Protein AF-A0A357NF77-F1 (afdb_monomer_lite)

Foldseek 3Di:
DDLVVLLVVLCVLCPPPVVLSVQLVVQLVVLVVVCVVVVPDPVVNVVSNNCSNCVQSCQVVCCVPPVDSDDD

pLDDT: mean 93.23, std 7.29, range [56.25, 98.44]

Structure (mmCIF, N/CA/C/O backbone):
data_AF-A0A357NF77-F1
#
_entry.id   AF-A0A357NF77-F1
#
loop_
_atom_site.group_PDB
_atom_site.id
_atom_site.type_symbol
_atom_site.label_atom_id
_atom_site.label_alt_id
_atom_site.label_comp_id
_atom_site.label_asym_id
_atom_site.label_entity_id
_atom_site.label_seq_id
_atom_site.pdbx_PDB_ins_code
_atom_site.Cartn_x
_atom_site.Cartn_y
_atom_site.Cartn_z
_atom_site.occupancy
_atom_site.B_iso_or_equiv
_atom_site.auth_seq_id
_atom_site.auth_comp_id
_atom_site.auth_asym_id
_atom_site.auth_atom_id
_atom_site.pdbx_PDB_model_num
ATOM 1 N N . MET A 1 1 ? -0.581 14.663 5.491 1.00 63.84 1 MET A N 1
ATOM 2 C CA . MET A 1 1 ? -0.832 14.351 4.063 1.00 63.84 1 MET A CA 1
ATOM 3 C C . MET A 1 1 ? -2.002 13.386 3.977 1.00 63.84 1 MET A C 1
ATOM 5 O O . MET A 1 1 ? -2.142 12.572 4.881 1.00 63.84 1 MET A O 1
ATOM 9 N N . CYS A 1 2 ? -2.848 13.495 2.950 1.00 84.25 2 CYS A N 1
ATOM 10 C CA . CYS A 1 2 ? -3.994 12.598 2.766 1.00 84.25 2 CYS A CA 1
ATOM 11 C C . CYS A 1 2 ? -3.543 11.260 2.151 1.00 84.25 2 CYS A C 1
ATOM 13 O O . CYS A 1 2 ? -2.559 11.216 1.412 1.00 84.25 2 CYS A O 1
ATOM 15 N N . LYS A 1 3 ? -4.288 10.179 2.410 1.00 90.06 3 LYS A N 1
ATOM 16 C CA . LYS A 1 3 ? -4.104 8.855 1.788 1.00 90.06 3 LYS A CA 1
ATOM 17 C C . LYS A 1 3 ? -4.035 8.926 0.259 1.00 90.06 3 LYS A C 1
AT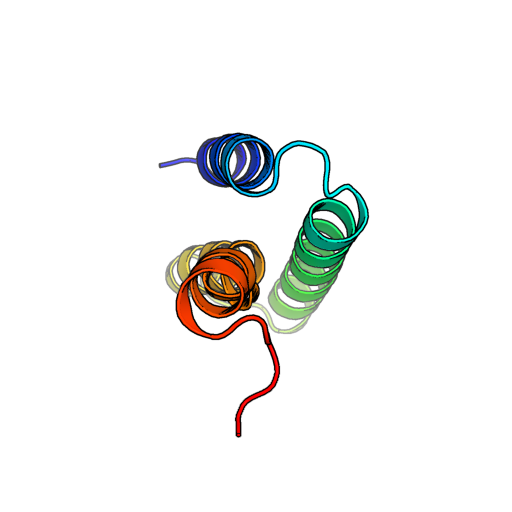OM 19 O O . LYS A 1 3 ? -3.219 8.239 -0.348 1.00 90.06 3 LYS A O 1
ATOM 24 N N . ASP A 1 4 ? -4.838 9.792 -0.352 1.00 93.50 4 ASP A N 1
ATOM 25 C CA . ASP A 1 4 ? -4.896 9.944 -1.810 1.00 93.50 4 ASP A CA 1
ATOM 26 C C . ASP A 1 4 ? -3.570 10.437 -2.401 1.00 93.50 4 ASP A C 1
ATOM 28 O O . ASP A 1 4 ? -3.187 10.019 -3.492 1.00 93.50 4 ASP A O 1
ATOM 32 N N . THR A 1 5 ? -2.819 11.255 -1.652 1.00 95.38 5 THR A N 1
ATOM 33 C CA . THR A 1 5 ? -1.473 11.686 -2.049 1.00 95.38 5 THR A CA 1
ATOM 34 C C . THR A 1 5 ? -0.538 10.483 -2.166 1.00 95.38 5 THR A C 1
ATOM 36 O O . THR A 1 5 ? 0.147 10.335 -3.171 1.00 95.38 5 THR A O 1
ATOM 39 N N . TYR A 1 6 ? -0.560 9.569 -1.192 1.00 95.38 6 TYR A N 1
ATOM 40 C CA . TYR A 1 6 ? 0.263 8.358 -1.240 1.00 95.38 6 TYR A CA 1
ATOM 41 C C . TYR A 1 6 ? -0.137 7.418 -2.378 1.00 95.38 6 TYR A C 1
ATOM 43 O O . TYR A 1 6 ? 0.730 6.791 -2.977 1.00 95.38 6 TYR A O 1
ATOM 51 N N . ILE A 1 7 ? -1.429 7.330 -2.702 1.00 96.00 7 ILE A N 1
ATOM 52 C CA . ILE A 1 7 ? -1.900 6.537 -3.843 1.00 96.00 7 ILE A CA 1
ATOM 53 C C . ILE A 1 7 ? -1.370 7.134 -5.154 1.00 96.00 7 ILE A C 1
ATOM 55 O O . ILE A 1 7 ? -0.851 6.395 -5.987 1.00 96.00 7 ILE A O 1
ATOM 59 N N . ALA A 1 8 ? -1.439 8.455 -5.331 1.00 96.44 8 ALA A N 1
ATOM 60 C CA . ALA A 1 8 ? -0.900 9.111 -6.522 1.00 96.44 8 ALA A CA 1
ATOM 61 C C . ALA A 1 8 ? 0.615 8.871 -6.682 1.00 96.44 8 ALA A C 1
ATOM 63 O O . ALA A 1 8 ? 1.066 8.491 -7.764 1.00 96.44 8 ALA A O 1
ATOM 64 N N . GLU A 1 9 ? 1.384 8.998 -5.597 1.00 96.12 9 GLU A N 1
ATOM 65 C CA . GLU A 1 9 ? 2.828 8.722 -5.585 1.00 96.12 9 GLU A CA 1
ATOM 66 C C . GLU A 1 9 ? 3.143 7.244 -5.867 1.00 96.12 9 GLU A C 1
ATOM 68 O O . GLU A 1 9 ? 4.051 6.928 -6.634 1.00 96.12 9 GLU A O 1
ATOM 73 N N . LEU A 1 10 ? 2.356 6.315 -5.317 1.00 95.94 10 LEU A N 1
ATOM 74 C CA . LEU A 1 10 ? 2.485 4.881 -5.586 1.00 95.94 10 LEU A CA 1
ATOM 75 C C . LEU A 1 10 ? 2.287 4.570 -7.077 1.00 95.94 10 LEU A C 1
ATOM 77 O O . LEU A 1 10 ? 3.052 3.798 -7.663 1.00 95.94 10 LEU A O 1
ATOM 81 N N . HIS A 1 11 ? 1.278 5.190 -7.696 1.00 96.56 11 HIS A N 1
ATOM 82 C CA . HIS A 1 11 ? 1.032 5.086 -9.132 1.00 96.56 11 HIS A CA 1
ATOM 83 C C . HIS A 1 11 ? 2.205 5.643 -9.946 1.00 96.56 11 HIS A C 1
ATOM 85 O O . HIS A 1 11 ? 2.628 5.005 -10.910 1.00 96.56 11 HIS A O 1
ATOM 91 N N . ALA A 1 12 ? 2.761 6.792 -9.554 1.00 96.44 12 ALA A N 1
ATOM 92 C CA . ALA A 1 12 ? 3.925 7.376 -10.217 1.00 96.44 12 ALA A CA 1
ATOM 93 C C . ALA A 1 12 ? 5.176 6.486 -10.082 1.00 96.44 12 ALA A C 1
ATOM 95 O O . ALA A 1 12 ? 5.906 6.286 -11.054 1.00 96.44 12 ALA A O 1
ATOM 96 N N . HIS A 1 13 ? 5.398 5.892 -8.905 1.00 95.94 13 HIS A N 1
ATOM 97 C CA . HIS A 1 13 ? 6.554 5.037 -8.627 1.00 95.94 13 HIS A CA 1
ATOM 98 C C . HIS A 1 13 ? 6.533 3.733 -9.430 1.00 95.94 13 HIS A C 1
ATOM 100 O O . HIS A 1 13 ? 7.533 3.380 -10.063 1.00 95.94 13 HIS A O 1
ATOM 106 N N . PHE A 1 14 ? 5.399 3.025 -9.434 1.00 95.50 14 PHE A N 1
ATOM 107 C CA . PHE A 1 14 ? 5.248 1.744 -10.135 1.00 95.50 14 PHE A CA 1
ATOM 108 C C . PHE A 1 14 ? 4.894 1.884 -11.622 1.00 95.50 14 PHE A C 1
ATOM 110 O O . PHE A 1 14 ? 5.075 0.931 -12.383 1.00 95.50 14 PHE A O 1
ATOM 117 N N . GLY A 1 15 ? 4.437 3.060 -12.060 1.00 94.75 15 GLY A N 1
ATOM 118 C CA . GLY A 1 15 ? 4.164 3.378 -13.459 1.00 94.75 15 GLY A CA 1
ATOM 119 C C . GLY A 1 15 ? 3.254 2.338 -14.135 1.00 94.75 15 GLY A C 1
ATOM 120 O O . GLY A 1 15 ? 2.098 2.189 -13.739 1.00 94.75 15 GLY A O 1
ATOM 121 N N . PRO A 1 16 ? 3.733 1.605 -15.160 1.00 94.75 16 PRO A N 1
ATOM 122 C CA . PRO A 1 16 ? 2.922 0.625 -15.884 1.00 94.75 16 PRO A CA 1
ATOM 123 C C . PRO A 1 16 ? 2.655 -0.675 -15.104 1.00 94.75 16 PRO A C 1
ATOM 125 O O . PRO A 1 16 ? 1.855 -1.494 -15.565 1.00 94.75 16 PRO A O 1
ATOM 128 N N . ASP A 1 17 ? 3.290 -0.894 -13.945 1.00 94.94 17 ASP A N 1
ATOM 129 C CA . ASP A 1 17 ? 3.134 -2.111 -13.140 1.00 94.94 17 ASP A CA 1
ATOM 130 C C . ASP A 1 17 ? 1.803 -2.123 -12.367 1.00 94.94 17 ASP A C 1
ATOM 132 O O . ASP A 1 17 ? 1.719 -1.980 -11.143 1.00 94.94 17 ASP A O 1
ATOM 136 N N . LYS A 1 18 ? 0.721 -2.340 -13.119 1.00 95.19 18 LYS A N 1
ATOM 137 C CA . LYS A 1 18 ? -0.642 -2.468 -12.587 1.00 95.19 18 LYS A CA 1
ATOM 138 C C . LYS A 1 18 ? -0.768 -3.600 -11.573 1.00 95.19 18 LYS A C 1
A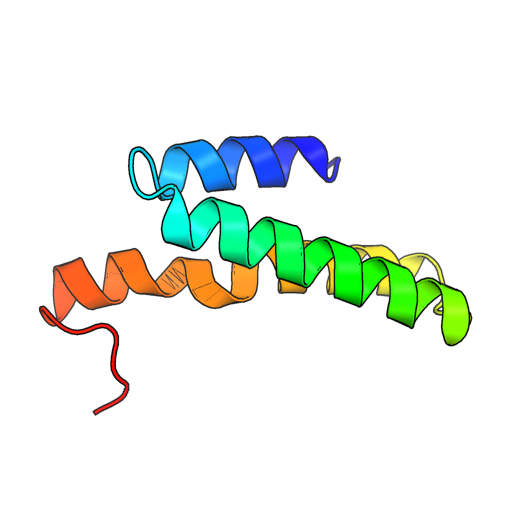TOM 140 O O . LYS A 1 18 ? -1.641 -3.542 -10.712 1.00 95.19 18 LYS A O 1
ATOM 145 N N . ARG A 1 19 ? 0.075 -4.637 -11.662 1.00 95.88 19 ARG A N 1
ATOM 146 C CA . ARG A 1 19 ? 0.026 -5.778 -10.743 1.00 95.88 19 ARG A CA 1
ATOM 147 C C . ARG A 1 19 ? 0.383 -5.328 -9.329 1.00 95.88 19 ARG A C 1
ATOM 149 O O . ARG A 1 19 ? -0.374 -5.623 -8.408 1.00 95.88 19 ARG A O 1
ATOM 156 N N . ARG A 1 20 ? 1.489 -4.595 -9.167 1.00 95.38 20 ARG A N 1
ATOM 157 C CA . ARG A 1 20 ? 1.938 -4.090 -7.857 1.00 95.38 20 ARG A CA 1
ATOM 158 C C . ARG A 1 20 ? 1.020 -3.011 -7.300 1.00 95.38 20 ARG A C 1
ATOM 160 O O . ARG A 1 20 ? 0.687 -3.055 -6.119 1.00 95.38 20 ARG A O 1
ATOM 167 N N . ILE A 1 21 ? 0.531 -2.114 -8.156 1.00 96.88 21 ILE A N 1
ATOM 168 C CA . ILE A 1 21 ? -0.446 -1.090 -7.760 1.00 96.88 21 ILE A CA 1
ATOM 169 C C . ILE A 1 21 ? -1.725 -1.748 -7.222 1.00 96.88 21 ILE A C 1
ATOM 171 O O . ILE A 1 21 ? -2.149 -1.468 -6.103 1.00 96.88 21 ILE A O 1
ATOM 175 N N . ASN A 1 22 ? -2.315 -2.680 -7.979 1.00 97.38 22 ASN A N 1
ATOM 176 C CA . ASN A 1 22 ? -3.539 -3.367 -7.560 1.00 97.38 22 ASN A CA 1
ATOM 177 C C . ASN A 1 22 ? -3.329 -4.205 -6.293 1.00 97.38 22 ASN A C 1
ATOM 179 O O . ASN A 1 22 ? -4.227 -4.278 -5.454 1.00 97.38 22 ASN A O 1
ATOM 183 N N . HIS A 1 23 ? -2.156 -4.828 -6.143 1.00 97.12 23 HIS A N 1
ATOM 184 C CA . HIS A 1 23 ? -1.787 -5.558 -4.930 1.00 97.12 23 HIS A CA 1
ATOM 185 C C . HIS A 1 23 ? -1.782 -4.639 -3.705 1.00 97.12 23 HIS A C 1
ATOM 187 O O . HIS A 1 23 ? -2.502 -4.911 -2.746 1.00 97.12 23 HIS A O 1
ATOM 193 N N . ALA A 1 24 ? -1.079 -3.507 -3.762 1.00 97.25 24 ALA A N 1
ATOM 194 C CA . ALA A 1 24 ? -1.037 -2.542 -2.664 1.00 97.25 24 ALA A CA 1
ATOM 195 C C . ALA A 1 24 ? -2.430 -1.991 -2.301 1.00 97.25 24 ALA A C 1
ATOM 197 O O . ALA A 1 24 ? -2.776 -1.918 -1.122 1.00 97.25 24 ALA A O 1
ATOM 198 N N . LEU A 1 25 ? -3.276 -1.678 -3.292 1.00 97.44 25 LEU A N 1
ATOM 199 C CA . LEU A 1 25 ? -4.653 -1.223 -3.044 1.00 97.44 25 LEU A CA 1
ATOM 200 C C . LEU A 1 25 ? -5.525 -2.309 -2.396 1.00 97.44 25 LEU A C 1
ATOM 202 O O . LEU A 1 25 ? -6.349 -2.011 -1.528 1.00 97.44 25 LEU A O 1
ATOM 206 N N . LYS A 1 26 ? -5.338 -3.575 -2.785 1.00 98.31 26 LYS A N 1
ATOM 207 C CA . LYS A 1 26 ? -6.025 -4.718 -2.173 1.00 98.31 26 LYS A CA 1
ATOM 208 C C . LYS A 1 26 ? -5.584 -4.919 -0.720 1.00 98.31 26 LYS A C 1
ATOM 210 O O . LYS A 1 26 ? -6.441 -5.114 0.139 1.00 98.31 26 LYS A O 1
ATOM 215 N N . VAL A 1 27 ? -4.282 -4.818 -0.436 1.00 98.19 27 VAL A N 1
ATOM 216 C CA . VAL A 1 27 ? -3.741 -4.867 0.935 1.00 98.19 27 VAL A CA 1
ATOM 217 C C . VAL A 1 27 ? -4.3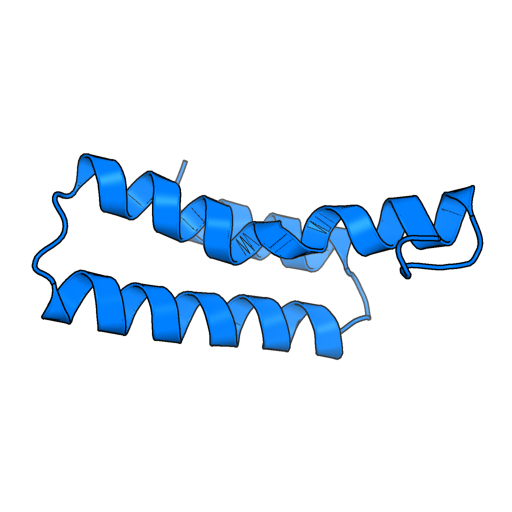17 -3.733 1.781 1.00 98.19 27 VAL A C 1
ATOM 219 O O . VAL A 1 27 ? -4.808 -3.995 2.877 1.00 98.19 27 VAL A O 1
ATOM 222 N N . LEU A 1 28 ? -4.345 -2.502 1.257 1.00 97.75 28 LEU A N 1
ATOM 223 C CA . LEU A 1 28 ? -4.949 -1.358 1.942 1.00 97.75 28 LEU A CA 1
ATOM 224 C C . LEU A 1 28 ? -6.410 -1.631 2.328 1.00 97.75 28 LEU A C 1
ATOM 226 O O . LEU A 1 28 ? -6.789 -1.374 3.468 1.00 97.75 28 LEU A O 1
ATOM 230 N N . ARG A 1 29 ? -7.230 -2.183 1.421 1.00 98.06 29 ARG A N 1
ATOM 231 C CA . ARG A 1 29 ? -8.635 -2.481 1.748 1.00 98.06 29 ARG A CA 1
ATOM 232 C C . ARG A 1 29 ? -8.791 -3.525 2.839 1.00 98.06 29 ARG A C 1
ATOM 234 O O . ARG A 1 29 ? -9.625 -3.335 3.720 1.00 98.06 29 ARG A O 1
ATOM 241 N N . PHE A 1 30 ? -7.987 -4.584 2.831 1.00 98.44 30 PHE A N 1
ATOM 242 C CA . PHE A 1 30 ? -8.020 -5.542 3.934 1.00 98.44 30 PHE A CA 1
ATOM 243 C C . PHE A 1 30 ? -7.552 -4.922 5.249 1.00 98.44 30 PHE A C 1
ATOM 245 O O . PHE A 1 30 ? -8.187 -5.149 6.274 1.00 98.44 30 PHE A O 1
ATOM 252 N N . ALA A 1 31 ? -6.499 -4.103 5.225 1.00 97.88 31 ALA A N 1
ATOM 253 C CA . ALA A 1 31 ? -6.021 -3.407 6.413 1.00 97.88 31 ALA A CA 1
ATOM 254 C C . ALA A 1 31 ? -7.105 -2.493 7.005 1.00 97.88 31 ALA A C 1
ATOM 256 O O . ALA A 1 31 ? -7.332 -2.520 8.209 1.00 97.88 31 ALA A O 1
ATOM 257 N N . GLU A 1 32 ? -7.827 -1.738 6.174 1.00 96.94 32 GLU A N 1
ATOM 258 C CA . GLU A 1 32 ? -8.947 -0.901 6.620 1.00 96.94 32 GLU A CA 1
ATOM 259 C C . GLU A 1 32 ? -10.092 -1.718 7.229 1.00 96.94 32 GLU A C 1
ATOM 261 O O . GLU A 1 32 ? -10.601 -1.344 8.283 1.00 96.94 32 GLU A O 1
ATOM 266 N N . MET A 1 33 ? -10.464 -2.847 6.616 1.00 98.31 33 MET A N 1
ATOM 267 C CA . MET A 1 33 ? -11.487 -3.745 7.168 1.00 98.31 33 MET A CA 1
ATOM 268 C C . MET A 1 33 ? -11.080 -4.315 8.532 1.00 98.31 33 MET A C 1
ATOM 270 O O . MET A 1 33 ? -11.903 -4.374 9.443 1.00 98.31 33 MET A O 1
ATOM 274 N N . ILE A 1 34 ? -9.814 -4.717 8.682 1.00 98.12 34 ILE A N 1
ATOM 275 C CA . ILE A 1 34 ? -9.282 -5.250 9.943 1.00 98.12 34 ILE A CA 1
ATOM 276 C C . ILE A 1 34 ? -9.246 -4.151 11.009 1.00 98.12 34 ILE A C 1
ATOM 278 O O . ILE A 1 34 ? -9.726 -4.367 12.115 1.00 98.12 34 ILE A O 1
ATOM 282 N N . MET A 1 35 ? -8.741 -2.957 10.680 1.00 97.75 35 MET A N 1
ATOM 283 C CA . MET A 1 35 ? -8.702 -1.825 11.614 1.00 97.75 35 MET A CA 1
ATOM 284 C C . MET A 1 35 ? -10.087 -1.440 12.133 1.00 97.75 35 MET A C 1
ATOM 286 O O . MET A 1 35 ? -10.220 -1.066 13.298 1.00 97.75 35 MET A O 1
ATOM 290 N N . GLU A 1 36 ? -11.101 -1.529 11.272 1.00 97.00 36 GLU A N 1
ATOM 291 C CA . GLU A 1 36 ? -12.486 -1.283 11.653 1.00 97.00 36 GLU A CA 1
ATOM 292 C C . GLU A 1 36 ? -13.011 -2.354 12.614 1.00 97.00 36 GLU A C 1
ATOM 294 O O . GLU A 1 36 ? -13.570 -2.021 13.658 1.00 97.00 36 GLU A O 1
ATOM 299 N N . GLY A 1 37 ? -12.771 -3.634 12.310 1.00 97.94 37 GLY A N 1
ATOM 300 C CA . GLY A 1 37 ? -13.166 -4.749 13.176 1.00 97.94 37 GLY A CA 1
ATOM 301 C C . GLY A 1 37 ? -12.494 -4.719 14.553 1.00 97.94 37 GLY A C 1
ATOM 302 O O . GLY A 1 37 ? -13.148 -4.971 15.564 1.00 97.94 37 GLY A O 1
ATOM 303 N N . GLU A 1 38 ? -11.216 -4.347 14.598 1.00 97.31 38 GLU A N 1
ATOM 304 C CA . GLU A 1 38 ? -10.392 -4.283 15.815 1.00 97.31 38 GLU A CA 1
ATOM 305 C C . GLU A 1 38 ? -10.535 -2.954 16.584 1.00 97.31 38 GLU A C 1
ATOM 307 O O . GLU A 1 38 ? -9.940 -2.785 17.647 1.00 97.31 38 GLU A O 1
ATOM 312 N N . LYS A 1 39 ? -11.320 -1.991 16.070 1.00 96.19 39 LYS A N 1
ATOM 313 C CA . LYS A 1 39 ? -11.507 -0.651 16.664 1.00 96.19 39 LYS A CA 1
ATOM 314 C C . LYS A 1 39 ? -10.183 0.075 16.945 1.00 96.19 39 LYS A C 1
ATOM 316 O O . LYS A 1 39 ? -9.990 0.673 18.004 1.00 96.19 39 LYS A O 1
ATOM 321 N N . VAL A 1 40 ? -9.265 0.022 15.982 1.00 96.31 40 VAL A N 1
ATOM 322 C CA . VAL A 1 40 ? -7.945 0.660 16.081 1.00 96.31 40 VAL A CA 1
ATOM 323 C C . VAL A 1 40 ? -8.093 2.180 16.213 1.00 96.31 40 VAL A C 1
ATOM 325 O O . VAL A 1 40 ? -8.844 2.797 15.458 1.00 96.31 40 VAL A O 1
ATOM 328 N N . ALA A 1 41 ? -7.351 2.784 17.147 1.00 94.56 41 ALA A N 1
ATOM 329 C CA . ALA A 1 41 ? -7.346 4.229 17.378 1.00 94.56 41 ALA A CA 1
ATOM 330 C C . ALA A 1 41 ? -6.858 5.018 16.149 1.00 94.56 41 ALA A C 1
ATOM 332 O O . ALA A 1 41 ? -5.938 4.586 15.453 1.00 94.56 41 ALA A O 1
ATOM 333 N N . ASP A 1 42 ? -7.424 6.205 15.917 1.00 89.62 42 ASP A N 1
ATOM 334 C CA . ASP A 1 42 ? -7.196 7.005 14.701 1.00 89.62 42 ASP A CA 1
ATOM 335 C C . ASP A 1 42 ? -5.721 7.317 14.409 1.00 89.62 42 ASP A C 1
ATOM 337 O O . ASP A 1 42 ? -5.291 7.304 13.251 1.00 89.62 42 ASP A O 1
ATOM 341 N N . GLU A 1 43 ? -4.921 7.533 15.455 1.00 89.81 43 GLU A N 1
ATO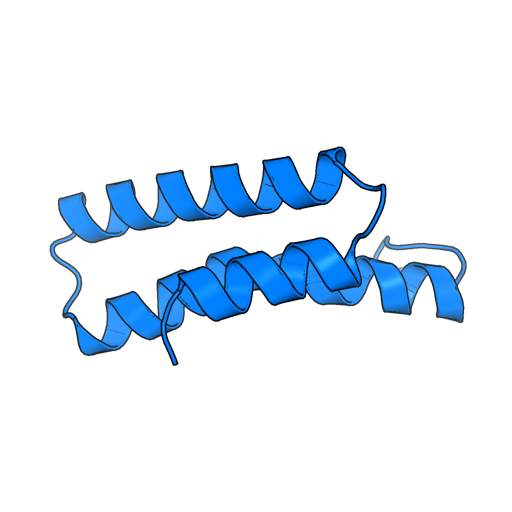M 342 C CA . GLU A 1 43 ? -3.480 7.769 15.325 1.00 89.81 43 GLU A CA 1
ATOM 343 C C . GLU A 1 43 ? -2.768 6.570 14.671 1.00 89.81 43 GLU A C 1
ATOM 345 O O . GLU A 1 43 ? -1.996 6.729 13.721 1.00 89.81 43 GLU A O 1
ATOM 350 N N . LEU A 1 44 ? -3.108 5.349 15.096 1.00 95.00 44 LEU A N 1
ATOM 351 C CA . LEU A 1 44 ? -2.574 4.113 14.523 1.00 95.00 44 LEU A CA 1
ATOM 352 C C . LEU A 1 44 ? -3.135 3.838 13.125 1.00 95.00 44 LEU A C 1
ATOM 354 O O . LEU A 1 44 ? -2.414 3.308 12.275 1.00 95.00 44 LEU A O 1
ATOM 358 N N . ARG A 1 45 ? -4.384 4.236 12.843 1.00 95.19 45 ARG A N 1
ATOM 359 C CA . ARG A 1 45 ? -5.002 4.021 11.523 1.00 95.19 45 ARG A CA 1
ATOM 360 C C . ARG A 1 45 ? -4.209 4.685 10.404 1.00 95.19 45 ARG A C 1
ATOM 362 O O . ARG A 1 45 ? -4.052 4.106 9.327 1.00 95.19 45 ARG A O 1
ATOM 369 N N . THR A 1 46 ? -3.666 5.873 10.664 1.00 93.88 46 THR A N 1
ATOM 370 C CA . THR A 1 46 ? -2.820 6.590 9.700 1.00 93.88 46 THR A CA 1
ATOM 371 C C . THR A 1 46 ? -1.535 5.817 9.404 1.00 93.88 46 THR A C 1
ATOM 373 O O . THR A 1 46 ? -1.179 5.634 8.239 1.00 93.88 46 THR A O 1
ATOM 376 N N . ILE A 1 47 ? -0.871 5.301 10.442 1.00 95.25 47 ILE A N 1
ATOM 377 C CA . ILE A 1 47 ? 0.374 4.532 10.309 1.00 95.25 47 ILE A CA 1
ATOM 378 C C . ILE A 1 47 ? 0.132 3.252 9.508 1.00 95.25 47 ILE A C 1
ATOM 380 O O . ILE A 1 47 ? 0.843 2.990 8.538 1.00 95.25 47 ILE A O 1
A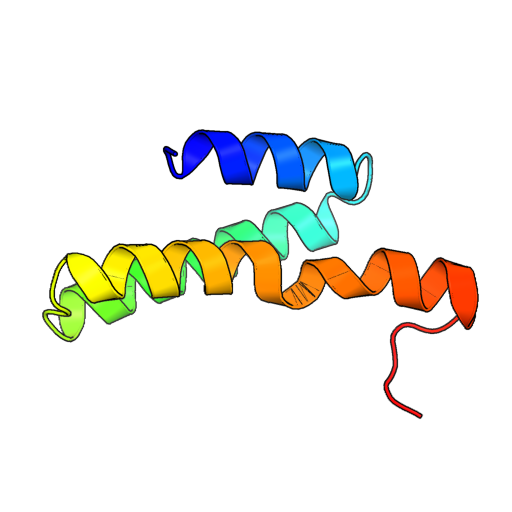TOM 384 N N . VAL A 1 48 ? -0.900 2.484 9.863 1.00 96.75 48 VAL A N 1
ATOM 385 C CA . VAL A 1 48 ? -1.238 1.230 9.174 1.00 96.75 48 VAL A CA 1
ATOM 386 C C . VAL A 1 48 ? -1.617 1.491 7.716 1.00 96.75 48 VAL A C 1
ATOM 388 O O . VAL A 1 48 ? -1.174 0.761 6.835 1.00 96.75 48 VAL A O 1
ATOM 391 N N . THR A 1 49 ? -2.374 2.556 7.438 1.00 96.50 49 THR A N 1
ATOM 392 C CA . THR A 1 49 ? -2.746 2.954 6.069 1.00 96.50 49 THR A CA 1
ATOM 393 C C . THR A 1 49 ? -1.512 3.202 5.199 1.00 96.50 49 THR A C 1
ATOM 395 O O . THR A 1 49 ? -1.421 2.686 4.083 1.00 96.50 49 THR A O 1
ATOM 398 N N . ILE A 1 50 ? -0.548 3.975 5.706 1.00 95.62 50 ILE A N 1
ATOM 399 C CA . ILE A 1 50 ? 0.677 4.313 4.971 1.00 95.62 50 ILE A CA 1
ATOM 400 C C . ILE A 1 50 ? 1.566 3.073 4.814 1.00 95.62 50 ILE A C 1
ATOM 402 O O . ILE A 1 50 ? 2.062 2.812 3.719 1.00 95.62 50 ILE A O 1
ATOM 406 N N . ALA A 1 51 ? 1.726 2.278 5.877 1.00 96.56 51 ALA A N 1
ATOM 407 C CA . ALA A 1 51 ? 2.506 1.045 5.842 1.00 96.56 51 ALA A CA 1
ATOM 408 C C . ALA A 1 51 ? 1.931 0.035 4.835 1.00 96.56 51 ALA A C 1
ATOM 410 O O . ALA A 1 51 ? 2.678 -0.519 4.033 1.00 96.56 51 ALA A O 1
ATOM 411 N N . ALA A 1 52 ? 0.609 -0.152 4.813 1.00 97.38 52 ALA A N 1
ATOM 412 C CA . ALA A 1 52 ? -0.068 -1.037 3.867 1.00 97.38 52 ALA A CA 1
ATOM 413 C C . ALA A 1 52 ? 0.151 -0.605 2.408 1.00 97.38 52 ALA A C 1
ATOM 415 O O . ALA A 1 52 ? 0.433 -1.446 1.553 1.00 97.38 52 ALA A O 1
ATOM 416 N N . LEU A 1 53 ? 0.072 0.698 2.119 1.00 96.81 53 LEU A N 1
ATOM 417 C CA . LEU A 1 53 ? 0.311 1.231 0.774 1.00 96.81 53 LEU A CA 1
ATOM 4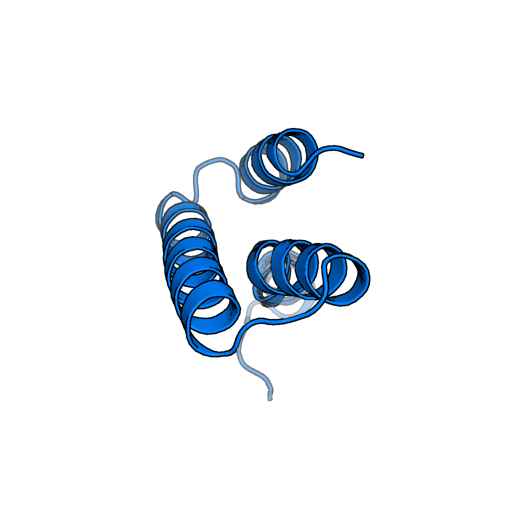18 C C . LEU A 1 53 ? 1.766 1.069 0.319 1.00 96.81 53 LEU A C 1
ATOM 420 O O . LEU A 1 53 ? 2.006 0.755 -0.845 1.00 96.81 53 LEU A O 1
ATOM 424 N N . LEU A 1 54 ? 2.730 1.284 1.217 1.00 96.00 54 LEU A N 1
ATOM 425 C CA . LEU A 1 54 ? 4.151 1.368 0.867 1.00 96.00 54 LEU A CA 1
ATOM 426 C C . LEU A 1 54 ? 4.955 0.090 1.144 1.00 96.00 54 LEU A C 1
ATOM 428 O O . LEU A 1 54 ? 6.144 0.076 0.837 1.00 96.00 54 LEU A O 1
ATOM 432 N N . HIS A 1 55 ? 4.351 -0.976 1.684 1.00 95.44 55 HIS A N 1
ATOM 433 C CA . HIS A 1 55 ? 5.077 -2.182 2.123 1.00 95.44 55 HIS A CA 1
ATOM 434 C C . HIS A 1 55 ? 6.030 -2.765 1.062 1.00 95.44 55 HIS A C 1
ATOM 436 O O . HIS A 1 55 ? 7.142 -3.170 1.389 1.00 95.44 55 HIS A O 1
ATOM 442 N N . ASP A 1 56 ? 5.625 -2.727 -0.210 1.00 95.25 56 ASP A N 1
ATOM 443 C CA . ASP A 1 56 ? 6.367 -3.281 -1.348 1.00 95.25 56 ASP A CA 1
ATOM 444 C C . ASP A 1 56 ? 7.126 -2.223 -2.178 1.00 95.25 56 ASP A C 1
ATOM 446 O O . ASP A 1 56 ? 7.714 -2.544 -3.214 1.00 95.25 56 ASP A O 1
ATOM 450 N N . VAL A 1 57 ? 7.159 -0.949 -1.756 1.00 94.69 57 VAL A N 1
ATOM 451 C CA . VAL A 1 57 ? 7.758 0.160 -2.537 1.00 94.69 57 VAL A CA 1
ATOM 452 C C . VAL A 1 57 ? 9.232 -0.086 -2.897 1.00 94.69 57 VAL A C 1
ATOM 454 O O . VAL A 1 57 ? 9.707 0.342 -3.953 1.00 94.69 57 VAL A O 1
ATOM 457 N N . GLY A 1 58 ? 9.949 -0.833 -2.052 1.00 93.31 58 GLY A N 1
ATOM 458 C CA . GLY A 1 58 ? 11.360 -1.172 -2.237 1.00 93.31 58 GLY A CA 1
ATOM 459 C C . GLY A 1 58 ? 11.644 -2.164 -3.369 1.00 93.31 58 GLY A C 1
ATOM 460 O O . GLY A 1 58 ? 12.795 -2.267 -3.792 1.00 93.31 58 GLY A O 1
ATOM 461 N N . ILE A 1 59 ? 10.630 -2.862 -3.896 1.00 92.69 59 ILE A N 1
ATOM 462 C CA . ILE A 1 59 ? 10.816 -3.878 -4.941 1.00 92.69 59 ILE A CA 1
ATOM 463 C C . ILE A 1 59 ? 11.491 -3.290 -6.185 1.00 92.69 59 ILE A C 1
ATOM 465 O O . ILE A 1 59 ? 12.432 -3.888 -6.701 1.00 92.69 59 ILE A O 1
ATOM 469 N N . LYS A 1 60 ? 11.058 -2.107 -6.637 1.00 90.25 60 LYS A N 1
ATOM 470 C CA . LYS A 1 60 ? 11.629 -1.449 -7.822 1.00 90.25 60 LYS A CA 1
ATOM 471 C C . LYS A 1 60 ? 13.130 -1.192 -7.647 1.00 90.25 60 LYS A C 1
ATOM 473 O O . LYS A 1 60 ? 13.931 -1.587 -8.486 1.00 90.25 60 LYS A O 1
ATOM 478 N N . THR A 1 61 ? 13.515 -0.632 -6.501 1.00 90.94 61 THR A N 1
ATOM 479 C CA . THR A 1 61 ? 14.919 -0.380 -6.150 1.00 90.94 61 THR A CA 1
ATOM 480 C C . THR A 1 61 ? 15.733 -1.674 -6.068 1.00 90.94 61 THR A C 1
ATOM 482 O O . THR A 1 61 ? 16.899 -1.698 -6.462 1.00 90.94 61 THR A O 1
ATOM 485 N N . ALA A 1 62 ? 15.147 -2.759 -5.552 1.00 91.31 62 ALA A N 1
ATOM 486 C CA . ALA A 1 62 ? 15.812 -4.058 -5.481 1.00 91.31 62 ALA A CA 1
ATOM 487 C C . ALA A 1 62 ? 16.042 -4.658 -6.879 1.00 91.31 62 ALA A C 1
ATOM 489 O O . ALA A 1 62 ? 17.134 -5.143 -7.174 1.00 91.31 62 ALA A O 1
ATOM 490 N N . GLU A 1 63 ? 15.054 -4.563 -7.769 1.00 91.00 63 GLU A N 1
ATOM 491 C CA . GLU A 1 63 ? 15.181 -4.990 -9.165 1.00 91.00 63 GLU A CA 1
ATOM 492 C C . GLU A 1 63 ? 16.237 -4.178 -9.921 1.00 91.00 63 GLU A C 1
ATOM 494 O O . GLU A 1 63 ? 17.058 -4.761 -10.628 1.00 91.00 63 GLU A O 1
ATOM 499 N N . GLU A 1 64 ? 16.280 -2.859 -9.725 1.00 89.62 64 GLU A N 1
ATOM 500 C CA . GLU A 1 64 ? 17.282 -1.979 -10.338 1.00 89.62 64 GLU A CA 1
ATOM 501 C C . GLU A 1 64 ? 18.710 -2.306 -9.871 1.00 89.62 64 GLU A C 1
ATOM 503 O O . GLU A 1 64 ? 19.629 -2.377 -10.687 1.00 89.62 64 GLU A O 1
ATOM 508 N N . LYS A 1 65 ? 18.909 -2.538 -8.565 1.00 92.00 65 LYS A N 1
ATOM 509 C CA . LYS A 1 65 ? 20.242 -2.781 -7.984 1.00 92.00 65 LYS A CA 1
ATOM 510 C C . LYS A 1 65 ? 20.732 -4.216 -8.152 1.00 92.00 65 LYS A C 1
ATOM 512 O O . LYS A 1 65 ? 21.918 -4.435 -8.387 1.00 92.00 65 LYS A O 1
ATOM 517 N N . TYR A 1 66 ? 19.839 -5.189 -8.005 1.00 91.50 66 TYR A N 1
ATOM 518 C CA . TYR A 1 66 ? 20.200 -6.600 -7.843 1.00 91.50 66 TYR A CA 1
ATOM 519 C C . TYR A 1 66 ? 19.589 -7.512 -8.908 1.00 91.50 66 TYR A C 1
ATOM 521 O O . TYR A 1 66 ? 19.810 -8.722 -8.868 1.00 91.50 66 TYR A O 1
ATOM 529 N N . LYS A 1 67 ? 18.810 -6.967 -9.857 1.00 88.31 67 LYS A N 1
ATOM 530 C CA . LYS A 1 67 ? 18.061 -7.740 -10.870 1.00 88.31 67 LYS A CA 1
ATOM 531 C C . LYS A 1 67 ? 17.147 -8.808 -10.253 1.00 88.31 67 LYS A C 1
ATOM 533 O O . LYS A 1 67 ? 16.842 -9.820 -10.879 1.00 88.31 67 LYS A O 1
ATOM 538 N N . SER A 1 68 ? 16.755 -8.613 -8.996 1.00 84.12 68 SER A N 1
ATOM 539 C CA . SER A 1 68 ? 15.993 -9.564 -8.195 1.00 84.12 68 SER A CA 1
ATOM 540 C C . SER A 1 68 ? 15.289 -8.812 -7.075 1.00 84.12 68 SER A C 1
ATOM 542 O O . SER A 1 68 ? 15.919 -8.045 -6.354 1.00 84.12 68 SER A O 1
ATOM 544 N N . SER A 1 69 ? 13.997 -9.073 -6.896 1.00 80.94 69 SER A N 1
ATOM 545 C CA . SER A 1 69 ? 13.233 -8.612 -5.732 1.00 80.94 69 SER A CA 1
ATOM 546 C C . SER A 1 69 ? 13.201 -9.636 -4.594 1.00 80.94 69 SER A C 1
ATOM 548 O O . SER A 1 69 ? 12.619 -9.373 -3.547 1.00 80.94 69 SER A O 1
ATOM 550 N N . ALA A 1 70 ? 13.763 -10.829 -4.807 1.00 81.75 70 ALA A N 1
ATOM 551 C CA . ALA A 1 70 ? 13.866 -11.851 -3.775 1.00 81.75 70 ALA A CA 1
ATOM 552 C C . ALA A 1 70 ? 14.979 -11.486 -2.786 1.00 81.75 70 ALA A C 1
ATOM 554 O O . ALA A 1 70 ? 16.086 -11.159 -3.221 1.00 81.75 70 ALA A O 1
ATOM 555 N N . GLY A 1 71 ? 14.694 -11.594 -1.485 1.00 71.50 71 GLY A N 1
ATOM 556 C CA . GLY A 1 71 ? 15.725 -11.580 -0.450 1.00 71.50 71 GLY A CA 1
ATOM 557 C C . GLY A 1 71 ? 16.607 -12.813 -0.618 1.00 71.50 71 GLY A C 1
ATOM 558 O O . GLY A 1 71 ? 16.130 -13.935 -0.452 1.00 71.50 71 GLY A O 1
ATOM 559 N N . ARG A 1 72 ? 17.855 -12.604 -1.028 1.00 56.25 72 ARG A N 1
ATOM 560 C CA . ARG A 1 72 ? 18.899 -13.624 -1.126 1.00 56.25 72 ARG A CA 1
ATOM 561 C C . ARG A 1 72 ? 20.094 -13.192 -0.303 1.00 56.25 72 ARG A C 1
ATOM 563 O O . ARG A 1 72 ? 20.358 -11.970 -0.290 1.00 56.25 72 ARG A O 1
#

Radius of gyration: 13.55 Å; chains: 1; bounding box: 33×28×33 Å

Secondary structure (DSSP, 8-state):
--HHHHHHHHHHHHTT-HHHHHHHHHHHHHHHHHHHHTT--HHHHHHHHHHHHHTTTHHHHHHHHHS--S--

Sequence (72 aa):
MCKDTYIAELHAHFGPDKRRINHALKVLRFAEMIMEGEKVADELRTIVTIAALLHDVGIKTAEEKYKSSAGR